Protein AF-A0AAN0V9U2-F1 (afdb_monomer_lite)

Radius of gyration: 11.82 Å; chains: 1; bounding box: 28×28×28 Å

Structure (mmCIF, N/CA/C/O backbone):
data_AF-A0AAN0V9U2-F1
#
_entry.id   AF-A0AAN0V9U2-F1
#
loop_
_atom_site.group_PDB
_atom_site.id
_atom_site.type_symbol
_atom_site.label_atom_id
_atom_site.label_alt_id
_atom_site.label_comp_id
_atom_site.label_asym_id
_atom_site.label_entity_id
_atom_site.label_seq_id
_atom_site.pdbx_PDB_ins_code
_atom_site.Cartn_x
_atom_site.Cartn_y
_atom_site.Cartn_z
_atom_site.occupancy
_atom_site.B_iso_or_equiv
_atom_site.auth_seq_id
_atom_site.auth_comp_id
_atom_site.auth_asym_id
_atom_site.auth_atom_id
_atom_site.pdbx_PDB_model_num
ATOM 1 N N . MET A 1 1 ? 6.009 1.460 -14.483 1.00 86.31 1 MET A N 1
ATOM 2 C CA . MET A 1 1 ? 6.014 2.419 -13.345 1.00 86.31 1 MET A CA 1
ATOM 3 C C . MET A 1 1 ? 6.981 1.914 -12.271 1.00 86.31 1 MET A C 1
ATOM 5 O O . MET A 1 1 ? 7.231 0.720 -12.251 1.00 86.31 1 MET A O 1
ATOM 9 N N . HIS A 1 2 ? 7.569 2.767 -11.419 1.00 87.94 2 HIS A N 1
ATOM 10 C CA . HIS A 1 2 ? 8.562 2.331 -10.416 1.00 87.94 2 HIS A CA 1
ATOM 11 C C . HIS A 1 2 ? 7.959 2.151 -9.021 1.00 87.94 2 HIS A C 1
ATOM 13 O O . HIS A 1 2 ? 7.154 2.981 -8.594 1.00 87.94 2 HIS A O 1
ATOM 19 N N . SER A 1 3 ? 8.453 1.164 -8.264 1.00 92.31 3 SER A N 1
ATOM 20 C CA . SER A 1 3 ? 7.975 0.865 -6.906 1.00 92.31 3 SER A CA 1
ATOM 21 C C . SER A 1 3 ? 8.043 2.067 -5.964 1.00 92.31 3 SER A C 1
ATOM 23 O O . SER A 1 3 ? 7.159 2.260 -5.138 1.00 92.31 3 SER A O 1
ATOM 25 N N . ARG A 1 4 ? 9.046 2.942 -6.135 1.00 92.69 4 ARG A N 1
ATOM 26 C CA . ARG A 1 4 ? 9.181 4.173 -5.340 1.00 92.69 4 ARG A CA 1
ATOM 27 C C . ARG A 1 4 ? 8.012 5.141 -5.511 1.00 92.69 4 ARG A C 1
ATOM 29 O O . ARG A 1 4 ? 7.673 5.812 -4.548 1.00 92.69 4 ARG A O 1
ATOM 36 N N . ALA A 1 5 ? 7.420 5.244 -6.701 1.00 94.19 5 ALA A N 1
ATOM 37 C CA . ALA A 1 5 ? 6.297 6.156 -6.925 1.00 94.19 5 ALA A CA 1
ATOM 38 C C . ALA A 1 5 ? 5.052 5.680 -6.161 1.00 94.19 5 ALA A C 1
ATOM 40 O O . ALA A 1 5 ? 4.438 6.452 -5.430 1.00 94.19 5 ALA A O 1
ATOM 41 N N . VAL A 1 6 ? 4.758 4.381 -6.256 1.00 95.81 6 VAL A N 1
ATOM 42 C CA . VAL A 1 6 ? 3.647 3.746 -5.535 1.00 95.81 6 VAL A CA 1
ATOM 43 C C . VAL A 1 6 ? 3.881 3.786 -4.022 1.00 95.81 6 VAL A C 1
ATOM 45 O O . VAL A 1 6 ? 2.978 4.135 -3.271 1.00 95.81 6 VAL A O 1
ATOM 48 N N . TYR A 1 7 ? 5.110 3.525 -3.567 1.00 96.25 7 TYR A N 1
ATOM 49 C CA . TYR A 1 7 ? 5.486 3.670 -2.159 1.00 96.25 7 TYR A CA 1
ATOM 50 C C . TYR A 1 7 ? 5.223 5.085 -1.630 1.00 96.25 7 TYR A C 1
ATOM 52 O O . TYR A 1 7 ? 4.666 5.221 -0.548 1.00 96.25 7 TYR A O 1
ATOM 60 N N . GLN A 1 8 ? 5.574 6.142 -2.374 1.00 96.94 8 GLN A N 1
ATOM 61 C CA . GLN A 1 8 ? 5.313 7.513 -1.915 1.00 96.94 8 GLN A CA 1
ATOM 62 C C . GLN A 1 8 ? 3.813 7.797 -1.793 1.00 96.94 8 GLN A C 1
ATOM 64 O O . GLN A 1 8 ? 3.394 8.399 -0.811 1.00 96.94 8 GLN A O 1
ATOM 69 N N . CYS A 1 9 ? 2.999 7.304 -2.732 1.00 97.50 9 CYS A N 1
ATOM 70 C CA . CYS A 1 9 ? 1.540 7.379 -2.637 1.00 97.50 9 CYS A CA 1
ATOM 71 C C . CYS A 1 9 ? 1.017 6.683 -1.362 1.00 97.50 9 CYS A C 1
ATOM 73 O O . CYS A 1 9 ? 0.268 7.279 -0.583 1.00 97.50 9 CYS A O 1
ATOM 75 N N . LEU A 1 10 ? 1.477 5.456 -1.092 1.00 97.94 10 LEU A N 1
ATOM 76 C CA . LEU A 1 10 ? 1.117 4.695 0.111 1.00 97.94 10 LEU A CA 1
ATOM 77 C C . LEU A 1 10 ? 1.588 5.386 1.400 1.00 97.94 10 LEU A C 1
ATOM 79 O O . LEU A 1 10 ? 0.832 5.490 2.362 1.00 97.94 10 LEU A O 1
ATOM 83 N N . ARG A 1 11 ? 2.808 5.921 1.422 1.00 98.44 11 ARG A N 1
ATOM 84 C CA . ARG A 1 11 ? 3.351 6.669 2.560 1.00 98.44 11 ARG A CA 1
ATOM 85 C C . ARG A 1 11 ? 2.560 7.945 2.839 1.00 98.44 11 ARG A C 1
ATOM 87 O O . ARG A 1 11 ? 2.235 8.219 3.989 1.00 98.44 11 ARG A O 1
ATOM 94 N N . GLU A 1 12 ? 2.254 8.739 1.816 1.00 98.44 12 GLU A N 1
ATOM 95 C CA . GLU A 1 12 ? 1.454 9.962 1.974 1.00 98.44 12 GLU A CA 1
ATOM 96 C C . GLU A 1 12 ? 0.056 9.639 2.517 1.00 98.44 12 GLU A C 1
ATOM 98 O O . GLU A 1 12 ? -0.464 10.361 3.366 1.00 98.44 12 GLU A O 1
ATOM 103 N N . THR A 1 13 ? -0.509 8.507 2.109 1.00 98.19 13 THR A N 1
ATOM 104 C CA . THR A 1 13 ? -1.766 7.980 2.655 1.00 98.19 13 THR A CA 1
ATOM 105 C C . THR A 1 13 ? -1.630 7.582 4.125 1.00 98.19 13 THR A C 1
ATOM 107 O O . THR A 1 13 ? -2.445 7.984 4.951 1.00 98.19 13 THR A O 1
ATOM 110 N N . ALA A 1 14 ? -0.567 6.858 4.488 1.00 97.94 14 ALA A N 1
ATOM 111 C CA . ALA A 1 14 ? -0.279 6.478 5.873 1.00 97.94 14 ALA A CA 1
ATOM 112 C C . ALA A 1 14 ? -0.088 7.697 6.797 1.00 97.94 14 ALA A C 1
ATOM 114 O O . ALA A 1 14 ? -0.454 7.659 7.970 1.00 97.94 14 ALA A O 1
ATOM 115 N N . LEU A 1 15 ? 0.468 8.787 6.261 1.00 97.88 15 LEU A N 1
ATOM 116 C CA . LEU A 1 15 ? 0.636 10.071 6.946 1.00 97.88 15 LEU A CA 1
ATOM 117 C C . LEU A 1 15 ? -0.658 10.904 7.008 1.00 97.88 15 LEU A C 1
ATOM 119 O O . LEU A 1 15 ? -0.658 11.964 7.632 1.00 97.88 15 LEU A O 1
ATOM 123 N N . GLY A 1 16 ? -1.742 10.457 6.365 1.00 96.44 16 GLY A N 1
ATOM 124 C CA . GLY A 1 16 ? -3.015 11.179 6.291 1.00 96.44 16 GLY A CA 1
ATOM 125 C C . GLY A 1 16 ? -3.010 12.375 5.335 1.00 96.44 16 GLY A C 1
ATOM 126 O O . GLY A 1 16 ? -3.895 13.222 5.417 1.00 96.44 16 GLY A O 1
ATOM 127 N N . VAL A 1 17 ? -2.018 12.472 4.443 1.00 97.69 17 VAL A N 1
ATOM 128 C CA . VAL A 1 17 ? -1.939 13.517 3.406 1.00 97.69 17 VAL A CA 1
ATOM 129 C C . VAL A 1 17 ? -2.891 13.207 2.251 1.00 97.69 17 VAL A C 1
ATOM 131 O O . VAL A 1 17 ? -3.510 14.119 1.709 1.00 97.69 17 VAL A O 1
ATOM 134 N N . ARG A 1 18 ? -3.018 11.924 1.894 1.00 96.50 18 ARG A N 1
ATOM 135 C CA . ARG A 1 18 ? -3.952 11.432 0.875 1.00 96.50 18 ARG A CA 1
ATOM 136 C C . ARG A 1 18 ? -5.073 10.628 1.504 1.00 96.50 18 ARG A C 1
ATOM 138 O O . ARG A 1 18 ? -4.861 9.938 2.502 1.00 96.50 18 ARG A O 1
ATOM 145 N N . SER A 1 19 ? -6.249 10.693 0.892 1.00 94.94 19 SER A N 1
ATOM 146 C CA . SER A 1 19 ? -7.397 9.890 1.316 1.00 94.94 19 SER A CA 1
ATOM 147 C C . SER A 1 19 ? -7.411 8.554 0.584 1.00 94.94 19 SER A C 1
ATOM 149 O O . SER A 1 19 ? -7.274 8.515 -0.634 1.00 94.94 19 SER A O 1
ATOM 151 N N . LEU A 1 20 ? -7.621 7.469 1.328 1.00 97.19 20 LEU A N 1
ATOM 152 C CA . LEU A 1 20 ? -7.833 6.134 0.775 1.00 97.19 20 LEU A CA 1
ATOM 153 C C . LEU A 1 20 ? -9.321 5.810 0.768 1.00 97.19 20 LEU A C 1
ATOM 155 O O . LEU A 1 20 ? -9.998 5.959 1.785 1.00 97.19 20 LEU A O 1
ATOM 159 N N . GLN A 1 21 ? -9.816 5.318 -0.363 1.00 97.31 21 GLN A N 1
ATOM 160 C CA . GLN A 1 21 ? -11.172 4.795 -0.495 1.00 97.31 21 GLN A CA 1
ATOM 161 C C . GLN A 1 21 ? -11.130 3.334 -0.923 1.00 97.31 21 GLN A C 1
ATOM 163 O O . GLN A 1 21 ? -10.608 3.015 -1.987 1.00 97.31 21 GLN A O 1
ATOM 168 N N . VAL A 1 22 ? -11.735 2.447 -0.134 1.00 97.19 22 VAL A N 1
ATOM 169 C CA . VAL A 1 22 ? -11.932 1.051 -0.538 1.00 97.19 22 VAL A CA 1
ATOM 170 C C . VAL A 1 22 ? -13.049 0.985 -1.579 1.00 97.19 22 VAL A C 1
ATOM 172 O O . VAL A 1 22 ? -14.170 1.429 -1.332 1.00 97.19 22 VAL A O 1
ATOM 175 N N . ARG A 1 23 ? -12.736 0.443 -2.755 1.00 96.88 23 ARG A N 1
ATOM 176 C CA . ARG A 1 23 ? -13.651 0.301 -3.897 1.00 96.88 23 ARG A CA 1
ATOM 177 C C . ARG A 1 23 ? -14.305 -1.072 -3.917 1.00 96.88 23 ARG A C 1
ATOM 179 O O . ARG A 1 23 ? -15.505 -1.174 -4.158 1.00 96.88 23 ARG A O 1
ATOM 186 N N . ALA A 1 24 ? -13.526 -2.107 -3.628 1.00 95.88 24 ALA A N 1
ATOM 187 C CA . ALA A 1 24 ? -13.995 -3.479 -3.533 1.00 95.88 24 ALA A CA 1
ATOM 188 C C . ALA A 1 24 ? -13.092 -4.286 -2.598 1.00 95.88 24 ALA A C 1
ATOM 190 O O . ALA A 1 24 ? -11.924 -3.957 -2.391 1.00 95.88 24 ALA A O 1
ATOM 191 N N . ARG A 1 25 ? -13.646 -5.363 -2.046 1.00 95.00 25 ARG A N 1
ATOM 192 C CA . ARG A 1 25 ? -12.890 -6.421 -1.378 1.00 95.00 25 ARG A CA 1
ATOM 193 C C . ARG A 1 25 ? -13.277 -7.723 -2.051 1.00 95.00 25 ARG A C 1
ATOM 195 O O . ARG A 1 25 ? -14.472 -8.012 -2.147 1.00 95.00 25 ARG A O 1
ATOM 202 N N . ASP A 1 26 ? -12.302 -8.486 -2.513 1.00 86.19 26 ASP A N 1
ATOM 203 C CA . ASP A 1 26 ? -12.565 -9.859 -2.906 1.00 86.19 26 ASP A CA 1
ATOM 204 C C . ASP A 1 26 ? -12.547 -10.766 -1.663 1.00 86.19 26 ASP A C 1
ATOM 206 O O . ASP A 1 26 ? -11.970 -10.446 -0.620 1.00 86.19 26 ASP A O 1
ATOM 210 N N . GLY A 1 27 ? -13.233 -11.906 -1.738 1.00 79.88 27 GLY A N 1
ATOM 211 C CA . GLY A 1 27 ? -13.272 -12.878 -0.639 1.00 79.88 27 GLY A CA 1
ATOM 212 C C . GLY A 1 27 ? -11.951 -13.627 -0.415 1.00 79.88 27 GLY A C 1
ATOM 213 O O . GLY A 1 27 ? -11.917 -14.547 0.399 1.00 79.88 27 GLY A O 1
ATOM 214 N N . HIS A 1 28 ? -10.891 -13.275 -1.143 1.00 88.00 28 HIS A N 1
ATOM 215 C CA . HIS A 1 28 ? -9.590 -13.940 -1.163 1.00 88.00 28 HIS A CA 1
ATOM 216 C C . HIS A 1 28 ? -8.462 -13.057 -0.611 1.00 88.00 28 HIS A C 1
ATOM 218 O O . HIS A 1 28 ? -7.296 -13.437 -0.700 1.00 88.00 28 HIS A O 1
ATOM 224 N N . GLY A 1 29 ? -8.801 -11.920 0.001 1.00 92.69 29 GLY A N 1
ATOM 225 C CA . GLY A 1 29 ? -7.831 -11.029 0.631 1.00 92.69 29 GLY A CA 1
ATOM 226 C C . GLY A 1 29 ? -7.293 -9.942 -0.294 1.00 92.69 29 GLY A C 1
ATOM 227 O O . GLY A 1 29 ? -6.343 -9.266 0.074 1.00 92.69 29 GLY A O 1
ATOM 228 N N . LEU A 1 30 ? -7.873 -9.715 -1.472 1.00 96.88 30 LEU A N 1
ATOM 229 C CA . LEU A 1 30 ? -7.558 -8.540 -2.281 1.00 96.88 30 LEU A CA 1
ATOM 230 C C . LEU A 1 30 ? -8.509 -7.393 -1.960 1.00 96.88 30 LEU A C 1
ATOM 232 O O . LEU A 1 30 ? -9.724 -7.553 -1.844 1.00 96.88 30 LEU A O 1
ATOM 236 N N . VAL A 1 31 ? -7.940 -6.201 -1.856 1.00 97.62 31 VAL A N 1
ATOM 237 C CA . VAL A 1 31 ? -8.661 -4.954 -1.643 1.00 97.62 31 VAL A CA 1
ATOM 238 C C . VAL A 1 31 ? -8.309 -4.003 -2.774 1.00 97.62 31 VAL A C 1
ATOM 240 O O . VAL A 1 31 ? -7.144 -3.659 -2.980 1.00 97.62 31 VAL A O 1
ATOM 243 N N . GLU A 1 32 ? -9.323 -3.574 -3.513 1.00 97.81 32 GLU A N 1
ATOM 244 C CA . GLU A 1 32 ? -9.197 -2.512 -4.503 1.00 97.81 32 GLU A CA 1
ATOM 245 C C . GLU A 1 32 ? -9.385 -1.168 -3.810 1.00 97.81 32 GLU A C 1
ATOM 247 O O . GLU A 1 32 ? -10.379 -0.959 -3.107 1.00 97.81 32 GLU A O 1
ATOM 252 N N . VAL A 1 33 ? -8.444 -0.250 -4.011 1.00 98.06 33 VAL A N 1
ATOM 253 C CA . VAL A 1 33 ? -8.467 1.084 -3.411 1.00 98.06 33 VAL A CA 1
ATOM 254 C C . VAL A 1 33 ? -8.221 2.173 -4.445 1.00 98.06 33 VAL A C 1
ATOM 256 O O . VAL A 1 33 ? -7.451 1.991 -5.387 1.00 98.06 33 VAL A O 1
ATOM 259 N N . ASP A 1 34 ? -8.858 3.318 -4.224 1.00 98.19 34 ASP A N 1
ATOM 260 C CA . ASP A 1 34 ? -8.542 4.585 -4.874 1.00 98.19 34 ASP A CA 1
ATOM 261 C C . ASP A 1 34 ? -7.808 5.494 -3.881 1.00 98.19 34 ASP A C 1
ATOM 263 O O . ASP A 1 34 ? -8.219 5.613 -2.722 1.00 98.19 34 ASP A O 1
ATOM 267 N N . ILE A 1 35 ? -6.720 6.115 -4.335 1.00 97.81 35 ILE A N 1
ATOM 268 C CA . ILE A 1 35 ? -5.944 7.096 -3.572 1.00 97.81 35 ILE A CA 1
ATOM 269 C C . ILE A 1 35 ? -5.664 8.300 -4.472 1.00 97.81 35 ILE A C 1
ATOM 271 O O . ILE A 1 35 ? -4.682 8.322 -5.215 1.00 97.81 35 ILE A O 1
ATOM 275 N N . ASP A 1 36 ? -6.528 9.312 -4.422 1.00 94.94 36 ASP A N 1
ATOM 276 C CA . ASP A 1 36 ? -6.424 10.529 -5.241 1.00 94.94 36 ASP A CA 1
ATOM 277 C C . ASP A 1 36 ? -6.183 10.219 -6.736 1.00 94.94 36 ASP A C 1
ATOM 279 O O . ASP A 1 36 ? -5.278 10.768 -7.374 1.00 94.94 36 ASP A O 1
ATOM 283 N N . GLY A 1 37 ? -6.963 9.281 -7.285 1.00 95.50 37 GLY A N 1
ATOM 284 C CA . GLY A 1 37 ? -6.878 8.838 -8.680 1.00 95.50 37 GLY A CA 1
ATOM 285 C C . GLY A 1 37 ? -5.894 7.695 -8.942 1.00 95.50 37 GLY A C 1
ATOM 286 O O . GLY A 1 37 ? -5.905 7.131 -10.038 1.00 95.50 37 GLY A O 1
ATOM 287 N N . TRP A 1 38 ? -5.073 7.309 -7.963 1.00 97.56 38 TRP A N 1
ATOM 288 C CA . TRP A 1 38 ? -4.298 6.073 -8.036 1.00 97.56 38 TRP A CA 1
ATOM 289 C C . TRP A 1 38 ? -5.208 4.876 -7.762 1.00 97.56 38 TRP A C 1
ATOM 291 O O . TRP A 1 38 ? -5.772 4.782 -6.677 1.00 97.56 38 TRP A O 1
ATOM 301 N N . GLN A 1 39 ? -5.314 3.940 -8.708 1.00 98.12 39 GLN A N 1
ATOM 302 C CA . GLN A 1 39 ? -6.038 2.680 -8.496 1.00 98.12 39 GLN A CA 1
ATOM 303 C C . GLN A 1 39 ? -5.047 1.591 -8.103 1.00 98.12 39 GLN A C 1
ATOM 305 O O . GLN A 1 39 ? -4.138 1.281 -8.878 1.00 98.12 39 GLN A O 1
ATOM 310 N N . LEU A 1 40 ? -5.198 1.005 -6.919 1.00 97.94 40 LEU A N 1
ATOM 311 C CA . LEU A 1 40 ? -4.338 -0.079 -6.453 1.00 97.94 40 LEU A CA 1
ATOM 312 C C . LEU A 1 40 ? -5.167 -1.314 -6.115 1.00 97.94 40 LEU A C 1
ATOM 314 O O . LEU A 1 40 ? -6.251 -1.218 -5.548 1.00 97.94 40 LEU A O 1
ATOM 318 N N . THR A 1 41 ? -4.597 -2.480 -6.391 1.00 97.88 41 THR A N 1
ATOM 319 C CA . THR A 1 41 ? -5.036 -3.753 -5.821 1.00 97.88 41 THR A CA 1
ATOM 320 C C . THR A 1 41 ? -3.997 -4.175 -4.793 1.00 97.88 41 THR A C 1
ATOM 322 O O . THR A 1 41 ? -2.832 -4.406 -5.135 1.00 97.88 41 THR A O 1
ATOM 325 N N . LEU A 1 42 ? -4.407 -4.242 -3.532 1.00 97.88 42 LEU A N 1
ATOM 326 C CA . LEU A 1 42 ? -3.568 -4.611 -2.398 1.00 97.88 42 LEU A CA 1
ATOM 327 C C . LEU A 1 42 ? -3.982 -5.987 -1.890 1.00 97.88 42 LEU A C 1
ATOM 329 O O . LEU A 1 42 ? -5.161 -6.221 -1.651 1.00 97.88 42 LEU A O 1
ATOM 333 N N . ALA A 1 43 ? -3.021 -6.879 -1.705 1.00 97.25 43 ALA A N 1
ATOM 334 C CA . ALA A 1 43 ? -3.242 -8.132 -1.010 1.00 97.25 43 ALA A CA 1
ATOM 335 C C . ALA A 1 43 ? -3.066 -7.936 0.494 1.00 97.25 43 ALA A C 1
ATOM 337 O O . ALA A 1 43 ? -2.084 -7.345 0.952 1.00 97.25 43 ALA A O 1
ATOM 338 N N . VAL A 1 44 ? -4.019 -8.466 1.242 1.00 95.75 44 VAL A N 1
ATOM 339 C CA . VAL A 1 44 ? -4.098 -8.481 2.693 1.00 95.75 44 VAL A CA 1
ATOM 340 C C . VAL A 1 44 ? -4.285 -9.930 3.124 1.00 95.75 44 VAL A C 1
ATOM 342 O O . VAL A 1 44 ? -5.174 -10.625 2.633 1.00 95.75 44 VAL A O 1
ATOM 345 N N . ASP A 1 45 ? -3.449 -10.388 4.043 1.00 94.31 45 ASP A N 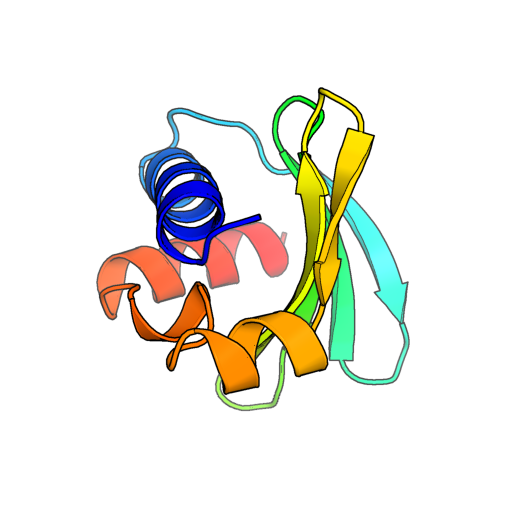1
ATOM 346 C CA . ASP A 1 45 ? -3.512 -11.730 4.612 1.00 94.31 45 ASP A CA 1
ATOM 347 C C . ASP A 1 45 ? -3.724 -11.674 6.134 1.00 94.31 45 ASP A C 1
ATOM 349 O O . ASP A 1 45 ? -4.115 -10.647 6.695 1.00 94.31 45 ASP A O 1
ATOM 353 N N . ALA A 1 46 ? -3.508 -12.803 6.813 1.00 90.31 46 ALA A N 1
ATOM 354 C CA . ALA A 1 46 ? -3.658 -12.899 8.262 1.00 90.31 46 ALA A CA 1
ATOM 355 C C . ALA A 1 46 ? -2.678 -12.001 9.045 1.00 90.31 46 ALA A C 1
ATOM 357 O O . ALA A 1 46 ? -2.948 -11.692 10.206 1.00 90.31 46 ALA A O 1
ATOM 358 N N . GLU A 1 47 ? -1.565 -11.589 8.435 1.00 90.94 47 GLU A N 1
ATOM 359 C CA . GLU A 1 47 ? -0.550 -10.705 9.018 1.00 90.94 47 GLU A CA 1
ATOM 360 C C . GLU A 1 47 ? -0.745 -9.231 8.617 1.00 90.94 47 GLU A C 1
ATOM 362 O O . GLU A 1 47 ? -0.025 -8.367 9.116 1.00 90.94 47 GLU A O 1
ATOM 367 N N . GLY A 1 48 ? -1.716 -8.922 7.752 1.00 93.19 48 GLY A N 1
ATOM 368 C CA . GLY A 1 48 ? -2.038 -7.561 7.320 1.00 93.19 48 GLY A CA 1
ATOM 369 C C . GLY A 1 48 ? -1.666 -7.293 5.861 1.00 93.19 48 GLY A C 1
ATOM 370 O O . GLY A 1 48 ? -1.845 -8.145 4.996 1.00 93.19 48 GLY A O 1
ATOM 371 N N . LEU A 1 49 ? -1.197 -6.083 5.550 1.00 96.88 49 LEU A N 1
ATOM 372 C CA . LEU A 1 49 ? -0.947 -5.621 4.178 1.00 96.88 49 LEU A CA 1
ATOM 373 C C . LEU A 1 49 ? 0.282 -6.310 3.570 1.00 96.88 49 LEU A C 1
ATOM 375 O O . LEU A 1 49 ? 1.404 -5.865 3.781 1.00 96.88 49 LEU A O 1
ATOM 379 N N . ALA A 1 50 ? 0.086 -7.363 2.784 1.00 95.38 50 ALA A N 1
ATOM 380 C CA . ALA A 1 50 ? 1.166 -8.187 2.256 1.00 95.38 50 ALA A CA 1
ATOM 381 C C . ALA A 1 50 ? 1.886 -7.539 1.062 1.00 95.38 50 ALA A C 1
ATOM 383 O O . ALA A 1 50 ? 3.081 -7.248 1.130 1.00 95.38 50 ALA A O 1
ATOM 384 N N . HIS A 1 51 ? 1.173 -7.305 -0.045 1.00 95.12 51 HIS A N 1
ATOM 385 C CA . HIS A 1 51 ? 1.784 -6.846 -1.296 1.00 95.12 51 HIS A CA 1
ATOM 386 C C . HIS A 1 51 ? 0.858 -5.990 -2.158 1.00 95.12 51 HIS A C 1
ATOM 388 O O . HIS A 1 51 ? -0.358 -6.160 -2.169 1.00 95.12 51 HIS A O 1
ATOM 394 N N . CYS A 1 52 ? 1.440 -5.085 -2.944 1.00 96.88 52 CYS A N 1
ATOM 395 C CA . CYS A 1 52 ? 0.738 -4.427 -4.041 1.00 96.88 52 CYS A CA 1
ATOM 396 C C . CYS A 1 52 ? 0.722 -5.366 -5.254 1.00 96.88 52 CYS A C 1
ATOM 398 O O . CYS A 1 52 ? 1.774 -5.660 -5.822 1.00 96.88 52 CYS A O 1
ATOM 400 N N . VAL A 1 53 ? -0.462 -5.845 -5.639 1.00 96.62 53 VAL A N 1
ATOM 401 C CA . VAL A 1 53 ? -0.656 -6.747 -6.787 1.00 96.62 53 VAL A CA 1
ATOM 402 C C . VAL A 1 53 ? -0.604 -5.967 -8.093 1.00 96.62 53 VAL A C 1
ATOM 404 O O . VAL A 1 53 ? 0.071 -6.363 -9.039 1.00 96.62 53 VAL A O 1
ATOM 407 N N . ARG A 1 54 ? -1.316 -4.842 -8.139 1.00 96.12 54 ARG A N 1
ATOM 408 C CA . ARG A 1 54 ? -1.426 -3.984 -9.317 1.00 96.12 54 ARG A CA 1
ATOM 409 C C . ARG A 1 54 ? -1.564 -2.538 -8.887 1.00 96.12 54 ARG A C 1
ATOM 411 O O . ARG A 1 54 ? -2.137 -2.243 -7.840 1.00 96.12 54 ARG A O 1
ATOM 418 N N . CYS A 1 55 ? -1.074 -1.641 -9.725 1.00 96.75 55 CYS A N 1
ATOM 419 C CA . CYS A 1 55 ? -1.232 -0.212 -9.572 1.00 96.75 55 CYS A CA 1
ATOM 420 C C . CYS A 1 55 ? -1.460 0.446 -10.937 1.00 96.75 55 CYS A C 1
ATOM 422 O O . CYS A 1 55 ? -0.821 0.085 -11.927 1.00 96.75 55 CYS A O 1
ATOM 424 N N . GLN A 1 56 ? -2.320 1.457 -10.972 1.00 97.69 56 GLN A N 1
ATOM 425 C CA . GLN A 1 56 ? -2.466 2.401 -12.069 1.00 97.69 56 GLN A CA 1
ATOM 426 C C . GLN A 1 56 ? -2.328 3.823 -11.522 1.00 97.69 56 GLN A C 1
ATOM 428 O O . GLN A 1 56 ? -3.017 4.189 -10.572 1.00 97.69 56 GLN A O 1
ATOM 433 N N . SER A 1 57 ? -1.432 4.612 -12.113 1.00 96.56 57 SER A N 1
ATOM 434 C CA . SER A 1 57 ? -1.286 6.026 -11.780 1.00 96.56 57 SER A CA 1
ATOM 435 C C . SER A 1 57 ? -2.425 6.862 -12.386 1.00 96.56 57 SER A C 1
ATOM 437 O O . SER A 1 57 ? -3.050 6.420 -13.356 1.00 96.56 57 SER A O 1
ATOM 439 N N . PRO A 1 58 ? -2.671 8.086 -11.888 1.00 94.75 58 PRO A N 1
ATOM 440 C CA . PRO A 1 58 ? -3.664 9.002 -12.45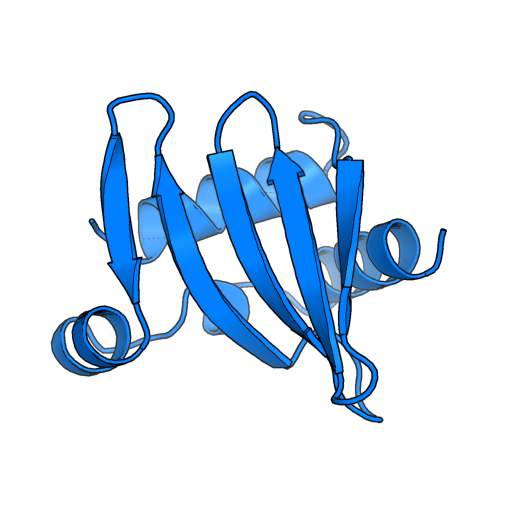4 1.00 94.75 58 PRO A CA 1
ATOM 441 C C . PRO A 1 58 ? -3.433 9.310 -13.942 1.00 94.75 58 PRO A C 1
ATOM 443 O O . PRO A 1 58 ? -4.374 9.564 -14.688 1.00 94.75 58 PRO A O 1
ATOM 446 N N . GLU A 1 59 ? -2.180 9.249 -14.395 1.00 95.12 59 GLU A N 1
ATOM 447 C CA . GLU A 1 59 ? -1.773 9.435 -15.794 1.00 95.12 59 GLU A CA 1
ATOM 448 C C . GLU A 1 59 ? -1.990 8.176 -16.654 1.00 95.12 59 GLU A C 1
ATOM 450 O O . GLU A 1 59 ? -1.674 8.165 -17.843 1.00 95.12 59 GLU A O 1
ATOM 455 N N . GLY A 1 60 ? -2.513 7.099 -16.063 1.00 94.38 60 GLY A N 1
ATOM 456 C CA . GLY A 1 60 ? -2.832 5.845 -16.734 1.00 94.38 60 GLY A CA 1
ATOM 457 C C . GLY A 1 60 ? -1.680 4.842 -16.797 1.00 94.38 60 GLY A C 1
ATOM 458 O O . GLY A 1 60 ? -1.870 3.764 -17.364 1.00 94.38 60 GLY A O 1
ATOM 459 N N . LEU A 1 61 ? -0.515 5.138 -16.207 1.00 94.56 61 LEU A N 1
ATOM 460 C CA . LEU A 1 61 ? 0.621 4.212 -16.192 1.00 94.56 61 LEU A CA 1
ATOM 461 C C . LEU A 1 61 ? 0.334 3.035 -15.266 1.00 94.56 61 LEU A C 1
ATOM 463 O O . LEU A 1 61 ? 0.029 3.224 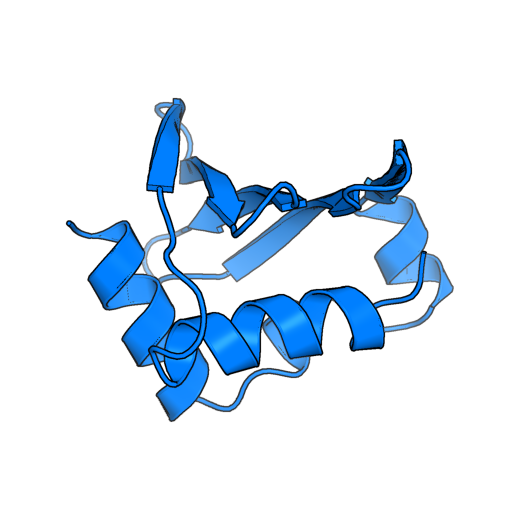-14.093 1.00 94.56 61 LEU A O 1
ATOM 467 N N . GLN A 1 62 ? 0.485 1.818 -15.780 1.00 95.44 62 GLN A N 1
ATOM 468 C CA . GLN A 1 62 ? 0.234 0.600 -15.018 1.00 95.44 62 GLN A CA 1
ATOM 469 C C . GLN A 1 62 ? 1.538 -0.075 -14.592 1.00 95.44 62 GLN A C 1
ATOM 471 O O . GLN A 1 62 ? 2.592 0.120 -15.210 1.00 95.44 62 GLN A O 1
ATOM 476 N N . ALA A 1 63 ? 1.461 -0.812 -13.492 1.00 94.50 63 ALA A N 1
ATOM 477 C CA . ALA A 1 63 ? 2.439 -1.817 -13.122 1.00 94.50 63 ALA A CA 1
ATOM 478 C C . ALA A 1 63 ? 1.801 -2.899 -12.249 1.00 94.50 63 ALA A C 1
ATOM 480 O O . ALA A 1 63 ? 0.825 -2.636 -11.537 1.00 94.50 63 ALA A O 1
ATOM 481 N N . ASP A 1 64 ? 2.358 -4.098 -12.306 1.00 95.31 64 ASP A N 1
ATOM 482 C CA . ASP A 1 64 ? 1.877 -5.272 -11.580 1.00 95.31 64 ASP A CA 1
ATOM 483 C C . ASP A 1 64 ? 3.019 -6.082 -10.941 1.00 95.31 64 ASP A C 1
ATOM 485 O O . ASP A 1 64 ? 4.164 -5.630 -10.851 1.00 95.31 64 ASP A O 1
ATOM 489 N N . LEU A 1 65 ? 2.696 -7.280 -10.446 1.00 93.12 65 LEU A N 1
ATOM 490 C CA . LEU A 1 65 ? 3.651 -8.186 -9.809 1.00 93.12 65 LEU A CA 1
ATOM 491 C C . LEU A 1 65 ? 4.873 -8.512 -10.681 1.00 93.12 65 LEU A C 1
ATOM 493 O O . LEU A 1 65 ? 5.968 -8.651 -10.126 1.00 93.12 65 LEU A O 1
ATOM 497 N N . GLU A 1 66 ? 4.721 -8.641 -12.001 1.00 91.94 66 GLU A N 1
ATOM 498 C CA . GLU A 1 66 ? 5.844 -8.931 -12.902 1.00 91.94 66 GLU A CA 1
ATOM 499 C C . GLU A 1 66 ? 6.782 -7.721 -13.000 1.00 91.94 66 GLU A C 1
ATOM 501 O O . GLU A 1 66 ? 8.010 -7.871 -12.945 1.00 91.94 66 GLU A O 1
ATOM 506 N N . ASP A 1 67 ? 6.225 -6.507 -13.039 1.00 91.88 67 ASP A N 1
ATOM 507 C CA . ASP A 1 67 ? 7.016 -5.277 -12.982 1.00 91.88 67 ASP A CA 1
ATOM 508 C C . ASP A 1 67 ? 7.800 -5.170 -11.667 1.00 91.88 67 ASP A C 1
ATOM 510 O O . ASP A 1 67 ? 8.997 -4.863 -11.677 1.00 91.88 67 ASP A O 1
ATOM 514 N N . TRP A 1 68 ? 7.172 -5.454 -10.522 1.00 90.56 68 TRP A N 1
ATOM 515 C CA . TRP A 1 68 ? 7.842 -5.360 -9.217 1.00 90.56 68 TRP A CA 1
ATOM 516 C C . TRP A 1 68 ? 9.026 -6.316 -9.097 1.00 90.56 68 TRP A C 1
ATOM 518 O O . TRP A 1 68 ? 10.083 -5.920 -8.597 1.00 90.56 68 TRP A O 1
ATOM 528 N N . GLN A 1 69 ? 8.883 -7.543 -9.606 1.00 85.50 69 GLN A N 1
ATOM 529 C CA . GLN A 1 69 ? 9.969 -8.526 -9.646 1.00 85.50 69 GLN A CA 1
ATOM 530 C C . GLN A 1 69 ? 11.139 -8.036 -10.502 1.00 85.50 69 GLN A C 1
ATOM 532 O O . GLN A 1 69 ? 12.299 -8.197 -10.122 1.00 85.50 69 GLN A O 1
ATOM 537 N N . ARG A 1 70 ? 10.849 -7.377 -11.628 1.00 84.44 70 ARG A N 1
ATOM 538 C CA . ARG A 1 70 ? 11.875 -6.839 -12.527 1.00 84.44 70 ARG A CA 1
ATOM 539 C C . ARG A 1 70 ? 12.671 -5.688 -11.907 1.00 84.44 70 ARG A C 1
ATOM 541 O O . ARG A 1 70 ? 13.863 -5.562 -12.183 1.00 84.44 70 ARG A O 1
ATOM 548 N N . TYR A 1 71 ? 12.025 -4.845 -11.102 1.00 73.00 71 TYR A N 1
ATOM 549 C CA . TYR A 1 71 ? 12.658 -3.681 -10.466 1.00 73.00 71 TYR A CA 1
ATOM 550 C C . TYR A 1 71 ? 13.173 -3.949 -9.041 1.00 73.00 71 TYR A C 1
ATOM 552 O O . TYR A 1 71 ? 13.845 -3.087 -8.473 1.00 73.00 71 TYR A O 1
ATOM 560 N N . GLY A 1 72 ? 12.922 -5.143 -8.496 1.00 76.81 72 GLY A N 1
ATOM 561 C CA . GLY A 1 72 ? 13.618 -5.708 -7.337 1.00 76.81 72 GLY A CA 1
ATOM 562 C C . GLY A 1 72 ? 12.909 -5.593 -5.985 1.00 76.81 72 GLY A C 1
ATOM 563 O O . GLY A 1 72 ? 13.398 -6.170 -5.017 1.00 76.81 72 GLY A O 1
ATOM 564 N N . SER A 1 73 ? 11.783 -4.882 -5.867 1.00 89.75 73 SER A N 1
ATOM 565 C CA . SER A 1 73 ? 11.009 -4.818 -4.611 1.00 89.75 73 SER A CA 1
ATOM 566 C C . SER A 1 73 ? 9.553 -4.430 -4.859 1.00 89.75 73 SER A C 1
ATOM 568 O O . SER A 1 73 ? 9.277 -3.561 -5.700 1.00 89.75 73 SER A O 1
ATOM 570 N N . ASN A 1 74 ? 8.626 -5.014 -4.094 1.00 95.62 74 ASN A N 1
ATOM 571 C CA . ASN A 1 74 ? 7.239 -4.566 -4.076 1.00 95.62 74 ASN A CA 1
ATOM 572 C C . ASN A 1 74 ? 7.151 -3.183 -3.402 1.00 95.62 74 ASN A C 1
ATOM 574 O O . ASN A 1 74 ? 7.893 -2.914 -2.456 1.00 95.62 74 ASN A O 1
ATOM 578 N N . PRO A 1 75 ? 6.252 -2.285 -3.846 1.00 95.31 75 PRO A N 1
ATOM 579 C CA . PRO A 1 75 ? 5.994 -1.029 -3.145 1.00 95.31 75 PRO A CA 1
ATOM 580 C C . PRO A 1 75 ? 5.749 -1.168 -1.635 1.00 95.31 75 PRO A C 1
ATOM 582 O O . PRO A 1 75 ? 6.163 -0.289 -0.880 1.00 95.31 75 PRO A O 1
ATOM 585 N N . THR A 1 76 ? 5.099 -2.250 -1.193 1.00 96.38 76 THR A N 1
ATOM 586 C CA . THR A 1 76 ? 4.805 -2.488 0.230 1.00 96.38 76 THR A CA 1
ATOM 587 C C . THR A 1 76 ? 6.040 -2.876 1.041 1.00 96.38 76 THR A C 1
ATOM 589 O O . THR A 1 76 ? 6.094 -2.548 2.222 1.00 96.38 76 THR A O 1
ATOM 592 N N . ASP A 1 77 ? 7.058 -3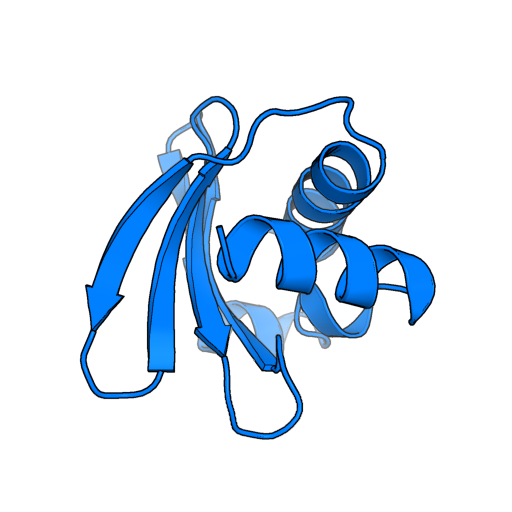.481 0.419 1.00 95.12 77 ASP A N 1
ATOM 593 C CA . ASP A 1 77 ? 8.320 -3.857 1.079 1.00 95.12 77 ASP A CA 1
ATOM 594 C C . ASP A 1 77 ? 9.139 -2.629 1.508 1.00 95.12 77 ASP A C 1
ATOM 596 O O . ASP A 1 77 ? 10.026 -2.716 2.356 1.00 95.12 77 ASP A O 1
ATOM 60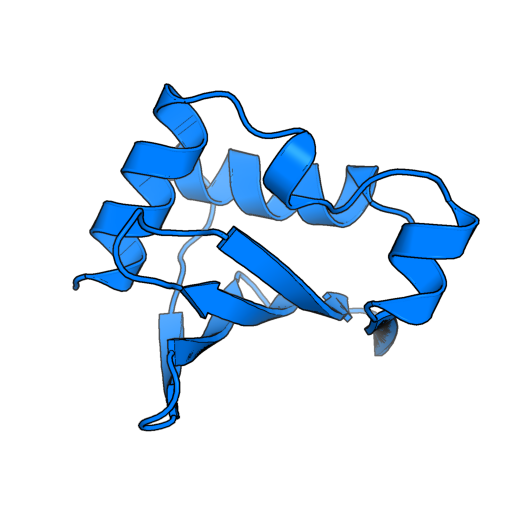0 N N . LEU A 1 78 ? 8.859 -1.471 0.905 1.00 95.38 78 LEU A N 1
ATOM 601 C CA . LEU A 1 78 ? 9.527 -0.206 1.207 1.00 95.38 78 LEU A CA 1
ATOM 602 C C . LEU A 1 78 ? 8.907 0.523 2.407 1.00 95.38 78 LEU A C 1
ATOM 604 O O . LEU A 1 78 ? 9.483 1.505 2.877 1.00 95.38 78 LEU A O 1
ATOM 608 N N . LEU A 1 79 ? 7.741 0.074 2.880 1.00 97.44 79 LEU A N 1
ATOM 609 C CA . LEU A 1 79 ? 7.046 0.678 4.010 1.00 97.44 79 LEU A CA 1
ATOM 610 C C . LEU A 1 79 ? 7.736 0.307 5.323 1.00 97.44 79 LEU A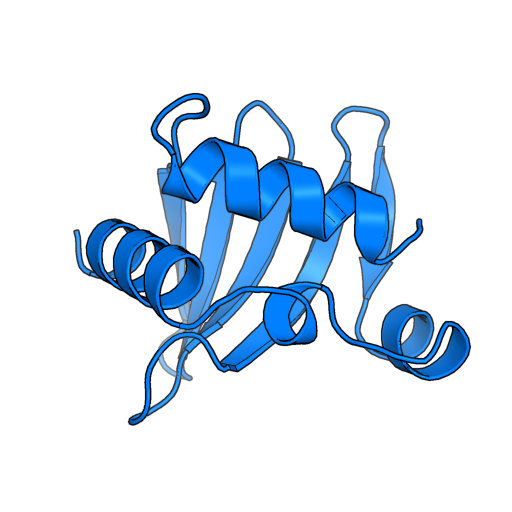 C 1
ATOM 612 O O . LEU A 1 79 ? 8.087 -0.846 5.578 1.00 97.44 79 LEU A O 1
ATOM 616 N N . SER A 1 80 ? 7.855 1.283 6.212 1.00 97.75 80 SER A N 1
ATOM 617 C CA . SER A 1 80 ? 8.121 1.005 7.619 1.00 97.75 80 SER A CA 1
ATOM 618 C C . SER A 1 80 ? 6.936 0.289 8.274 1.00 97.75 80 SER A C 1
ATOM 620 O O . SER A 1 80 ? 5.788 0.395 7.834 1.00 97.75 80 SER A O 1
ATOM 622 N N . LEU A 1 81 ? 7.196 -0.382 9.402 1.00 97.12 81 LEU A N 1
ATOM 623 C CA . LEU A 1 81 ? 6.147 -1.035 10.189 1.00 97.12 81 LEU A CA 1
ATOM 624 C C . LEU A 1 81 ? 5.031 -0.057 10.595 1.00 97.12 81 LEU A C 1
ATOM 626 O O . LEU A 1 81 ? 3.855 -0.417 10.579 1.00 97.12 81 LEU A O 1
ATOM 630 N N . TRP A 1 82 ? 5.385 1.188 10.933 1.00 97.81 82 TRP A N 1
ATOM 631 C CA . TRP A 1 82 ? 4.403 2.205 11.303 1.00 97.81 82 TRP A CA 1
ATOM 632 C C . TRP A 1 82 ? 3.511 2.596 10.118 1.00 97.81 82 TRP A C 1
ATOM 634 O O . TRP A 1 82 ? 2.291 2.609 10.277 1.00 97.81 82 TRP A O 1
ATOM 644 N N . GLU A 1 83 ? 4.090 2.863 8.941 1.00 98.44 83 GLU A N 1
ATOM 645 C CA . GLU A 1 83 ? 3.321 3.225 7.737 1.00 98.44 83 GLU A CA 1
ATOM 646 C C . GLU A 1 83 ? 2.368 2.097 7.336 1.00 98.44 83 GLU A C 1
ATOM 648 O O . GLU A 1 83 ? 1.183 2.335 7.098 1.00 98.44 83 GLU A O 1
ATOM 653 N N . ARG A 1 84 ? 2.869 0.858 7.350 1.00 97.69 84 ARG A N 1
ATOM 654 C CA . ARG A 1 84 ? 2.077 -0.341 7.068 1.00 97.69 84 ARG A CA 1
ATOM 655 C C . ARG A 1 84 ? 0.905 -0.492 8.043 1.00 97.69 84 ARG A C 1
ATOM 657 O O . ARG A 1 84 ? -0.231 -0.640 7.602 1.00 97.69 84 ARG A O 1
ATOM 664 N N . THR A 1 85 ? 1.149 -0.312 9.343 1.00 97.06 85 THR A N 1
ATOM 665 C CA . THR A 1 85 ? 0.100 -0.369 10.378 1.00 97.06 85 THR A CA 1
ATOM 666 C C . THR A 1 85 ? -0.985 0.700 10.175 1.00 97.06 85 THR A C 1
ATOM 668 O O . THR A 1 85 ? -2.157 0.456 10.460 1.00 97.06 85 THR A O 1
ATOM 671 N N . GLN A 1 86 ? -0.636 1.911 9.718 1.00 98.00 86 GLN A N 1
ATOM 672 C CA . GLN A 1 86 ? -1.654 2.934 9.436 1.00 98.00 86 GLN A CA 1
ATOM 673 C C . GLN A 1 86 ? -2.509 2.557 8.227 1.00 98.00 86 GLN A C 1
ATOM 675 O O . GLN A 1 86 ? -3.731 2.678 8.289 1.00 98.00 86 GLN A O 1
ATOM 680 N N . LEU A 1 87 ? -1.888 2.059 7.156 1.00 98.00 87 LEU A N 1
ATOM 681 C CA . LEU A 1 87 ? -2.615 1.598 5.974 1.00 98.00 87 LEU A CA 1
ATOM 682 C C . LEU A 1 87 ? -3.563 0.450 6.319 1.00 98.00 87 LEU A C 1
ATOM 684 O O . LEU A 1 87 ? -4.721 0.486 5.924 1.00 98.00 87 LEU A O 1
ATOM 688 N N . GLU A 1 88 ? -3.123 -0.516 7.122 1.00 96.94 88 GLU A N 1
ATOM 689 C CA . GLU A 1 88 ? -3.967 -1.622 7.592 1.00 96.94 88 GLU A CA 1
ATOM 690 C C . GLU A 1 88 ? -5.196 -1.133 8.366 1.00 96.94 88 GLU A C 1
ATOM 692 O O . GLU A 1 88 ? -6.292 -1.644 8.155 1.00 96.94 88 GLU A O 1
ATOM 697 N N . LYS A 1 89 ? -5.060 -0.096 9.203 1.00 96.12 89 LYS A N 1
ATOM 698 C CA . LYS A 1 89 ? -6.208 0.518 9.894 1.00 96.12 89 LYS A CA 1
ATOM 699 C C . LYS A 1 89 ? -7.187 1.177 8.928 1.00 96.12 89 LYS A C 1
ATOM 701 O O . LYS A 1 89 ? -8.390 1.044 9.118 1.00 96.12 89 LYS A O 1
ATOM 706 N N . LEU A 1 90 ? -6.686 1.867 7.902 1.00 96.38 90 LEU A N 1
ATOM 707 C CA . LEU A 1 90 ? -7.526 2.467 6.859 1.00 96.38 90 LEU A CA 1
ATOM 708 C C . LEU A 1 90 ? -8.248 1.388 6.040 1.00 96.38 90 LEU A C 1
ATOM 710 O O . LEU A 1 90 ? -9.421 1.537 5.714 1.00 96.38 90 LEU A O 1
ATOM 714 N N . LEU A 1 91 ? -7.565 0.276 5.758 1.00 95.19 91 LEU A N 1
ATOM 715 C CA . LEU A 1 91 ? -8.124 -0.885 5.066 1.00 95.19 91 LEU A CA 1
ATOM 716 C C . LEU A 1 91 ? -9.079 -1.700 5.944 1.00 95.19 91 LEU A C 1
ATOM 718 O O . LEU A 1 91 ? -9.886 -2.453 5.413 1.00 95.19 91 LEU A O 1
ATOM 722 N N . ALA A 1 92 ? -9.011 -1.594 7.269 1.00 90.12 92 ALA A N 1
ATOM 723 C CA . ALA A 1 92 ? -9.951 -2.237 8.187 1.00 90.12 92 ALA A CA 1
ATOM 724 C C . ALA A 1 92 ? -11.246 -1.431 8.395 1.00 90.12 92 ALA A C 1
ATOM 726 O O . ALA A 1 92 ? -12.162 -1.960 9.023 1.00 90.12 92 ALA A O 1
ATOM 727 N N . GLY A 1 93 ? -11.296 -0.192 7.881 1.00 70.31 93 GLY A N 1
ATOM 728 C CA . GLY A 1 93 ? -12.430 0.732 7.984 1.00 70.31 93 GLY A CA 1
ATOM 729 C C . GLY A 1 93 ? -13.776 0.142 7.589 1.00 70.31 93 GLY A C 1
ATOM 730 O O . GLY A 1 93 ? -13.821 -0.690 6.646 1.00 70.31 93 GLY A O 1
#

Sequence (93 aa):
MHSRAVYQCLRETALGVRSLQVRARDGHGLVEVDIDGWQLTLAVDAEGLAHCVRCQSPEGLQADLEDWQRYGSNPTDLLSLWERTQLEKLLAG

Secondary structure (DSSP, 8-state):
--HHHHHHHHHHHHTTSS-EEEEEE-TTSEEEEEETTEEEEEEEETTEEEEEEEEE-TT--EEEHHHHHHHTS-GGGGS-HHHHHHHHHHHT-

Foldseek 3Di:
DDLVVVLVLLQCVLVVVWDKDFPDDDPQQWTWIDTPQKTWIFGADPVGTDATAKIADNVGDIDGPVNQVVNPHTSVVPDDPSSRVSVRVSVVD

pLDDT: mean 94.41, std 5.21, range [70.31, 98.44]